Protein AF-A0A967H005-F1 (afdb_monomer)

Nearest PDB structures (foldseek):
  2hbp-assembly1_A  TM=8.453E-01  e=3.676E-03  Saccharomyces cerevisiae
  6ysy-assembly1_A  TM=6.931E-01  e=2.095E-01  Oryctolagus cuniculus
  8qyq-assembly2_B  TM=6.835E-01  e=2.220E-01  Bos taurus
  4db1-assembly3_B  TM=6.939E-01  e=2.963E-01  Homo sapiens
  8q6t-assembly1_H  TM=6.945E-01  e=4.983E-01  Mus musculus

Secondary structure (DSSP, 8-state):
-EEEEBTTSS-EEEEEEEEE-SSEEEEEETTS-EEEEEGGGB-HHHHHHHHHSS-GGGGSTT----SSEEETTEETT-BHHHHHHHHHH-SSEEESS-GGGHHHH-STTTEEESS-BTTBPEEEEEEE-TTSBEEEEEEEEPPPPGGG----

pLDDT: mean 79.83, std 14.02, range [42.88, 96.62]

Mean predicted aligned error: 12.3 Å

Solvent-accessible surface area (backbone atoms only — not comparable to full-atom values): 8932 Å² total; per-residue (Å²): 121,44,83,45,37,33,50,86,61,85,47,74,49,61,29,33,85,74,50,50,54,75,57,36,38,34,30,35,32,87,87,68,50,75,49,77,42,54,40,82,51,34,16,68,73,55,46,52,48,51,66,75,72,54,59,75,60,42,49,40,80,78,34,81,46,66,92,56,66,64,54,90,84,36,42,42,50,38,38,66,70,55,44,51,54,48,49,74,71,35,90,55,41,42,75,75,59,68,73,88,48,40,91,79,66,49,69,56,64,31,35,26,37,70,63,58,63,97,84,34,47,32,26,36,36,72,43,64,30,95,88,48,20,28,62,45,71,46,79,44,62,69,84,71,60,90,90,66,74,80,85,126

Sequence (152 aa):
MRSWRNAEGTRSFRAEFLASDGVRVTLKRGDGRIVTFAMAKLHESDRAWVRGNIDPKDLSADAPAPKGAAFDQLEFGDDRNTVEKKLKASKFVTAGLDETFLGRTGLNGIYKTRATIGGLHCYLFFDWNESGGLREVTLQTQPVGKGRYITS

Foldseek 3Di:
DDWWAFQVRPDIFDWDWDADLLQKTWTQHPVRDIDIDGLNGTHPVVSVVRVVVDDVLSNDLPNPFDPDALPDNHGWFDAQVRVVVVLVVDPFKDFPDDVVCCVPPPQFQGIWGPDDDVNFIWGWGFDAGPVRTTRHIDTHTDDDPPPPDDDD

Structure (mmCIF, N/CA/C/O backbone):
data_AF-A0A967H005-F1
#
_entry.id   AF-A0A967H005-F1
#
loop_
_atom_site.group_PDB
_atom_site.id
_atom_site.type_symbol
_atom_site.label_atom_id
_atom_site.label_alt_id
_atom_site.label_comp_id
_atom_site.label_asym_id
_atom_site.label_entity_id
_atom_site.label_seq_id
_atom_site.pdbx_PDB_ins_code
_atom_site.Cartn_x
_atom_site.Cartn_y
_atom_site.Cartn_z
_atom_site.occupancy
_atom_site.B_iso_or_equiv
_atom_site.auth_seq_id
_atom_site.auth_comp_id
_atom_site.auth_asym_id
_atom_site.auth_atom_id
_atom_site.pdbx_PDB_model_num
ATOM 1 N N . MET A 1 1 ? -4.526 -1.105 -22.529 1.00 83.38 1 MET A N 1
ATOM 2 C CA . MET A 1 1 ? -3.716 -2.166 -21.878 1.00 83.38 1 MET A CA 1
ATOM 3 C C . MET A 1 1 ? -2.363 -2.277 -22.581 1.00 83.38 1 MET A C 1
ATOM 5 O O . MET A 1 1 ? -2.340 -2.290 -23.805 1.00 83.38 1 MET A O 1
ATOM 9 N N . ARG A 1 2 ? -1.251 -2.308 -21.837 1.00 92.62 2 ARG A N 1
ATOM 10 C CA . ARG A 1 2 ? 0.137 -2.173 -22.335 1.00 92.62 2 ARG A CA 1
ATOM 11 C C . ARG A 1 2 ? 0.980 -3.399 -21.967 1.00 92.62 2 ARG A C 1
ATOM 13 O O . ARG A 1 2 ? 0.664 -4.085 -20.998 1.00 92.62 2 ARG A O 1
ATOM 20 N N . SER A 1 3 ? 2.029 -3.682 -22.745 1.00 95.19 3 SER A N 1
ATOM 21 C CA . SER A 1 3 ? 3.050 -4.676 -22.378 1.00 95.19 3 SER A CA 1
ATOM 22 C C . SER A 1 3 ? 4.081 -4.042 -21.443 1.00 95.19 3 SER A C 1
ATOM 24 O O . SER A 1 3 ? 4.621 -2.983 -21.761 1.00 95.19 3 SER A O 1
ATOM 26 N N . TRP A 1 4 ? 4.328 -4.679 -20.303 1.00 94.38 4 TRP A N 1
ATOM 27 C CA . TRP A 1 4 ? 5.277 -4.264 -19.270 1.00 94.38 4 TRP A CA 1
ATOM 28 C C . TRP A 1 4 ? 6.389 -5.290 -19.157 1.00 94.38 4 TRP A C 1
ATOM 30 O O . TRP A 1 4 ? 6.129 -6.489 -19.271 1.00 94.38 4 TRP A O 1
ATOM 40 N N . ARG A 1 5 ? 7.613 -4.830 -18.916 1.00 95.69 5 ARG A N 1
ATOM 41 C CA . ARG A 1 5 ? 8.824 -5.647 -18.882 1.00 95.69 5 ARG A CA 1
ATOM 42 C C . ARG A 1 5 ? 9.562 -5.512 -17.555 1.00 95.69 5 ARG A C 1
ATOM 44 O O . ARG A 1 5 ? 9.557 -4.450 -16.931 1.00 95.69 5 ARG A O 1
ATOM 51 N N . ASN A 1 6 ? 10.223 -6.591 -17.140 1.00 92.62 6 ASN A N 1
ATOM 52 C CA . ASN A 1 6 ? 11.176 -6.539 -16.029 1.00 92.62 6 ASN A CA 1
ATOM 53 C C . ASN A 1 6 ? 12.416 -5.708 -16.404 1.00 92.62 6 ASN A C 1
ATOM 55 O O . ASN A 1 6 ? 12.650 -5.434 -17.577 1.00 92.62 6 ASN A O 1
ATOM 59 N N . ALA A 1 7 ? 13.230 -5.347 -15.411 1.00 91.06 7 ALA A N 1
ATOM 60 C CA . ALA A 1 7 ? 14.428 -4.520 -15.588 1.00 91.06 7 ALA A CA 1
ATOM 61 C C . ALA A 1 7 ? 15.351 -4.990 -16.731 1.00 91.06 7 ALA A C 1
ATOM 63 O O . ALA A 1 7 ? 15.839 -4.165 -17.494 1.00 91.06 7 ALA A O 1
ATOM 64 N N . GLU A 1 8 ? 15.527 -6.304 -16.885 1.00 90.88 8 GLU A N 1
ATOM 65 C CA . GLU A 1 8 ? 16.376 -6.924 -17.915 1.00 90.88 8 GLU A CA 1
ATOM 66 C C . GLU A 1 8 ? 15.695 -7.065 -19.289 1.00 90.88 8 GLU A C 1
ATOM 68 O O . GLU A 1 8 ? 16.334 -7.452 -20.260 1.00 90.88 8 GLU A O 1
ATOM 73 N N . GLY A 1 9 ? 14.383 -6.834 -19.385 1.00 89.88 9 GLY A N 1
ATOM 74 C CA . GLY A 1 9 ? 13.607 -7.027 -20.613 1.00 89.88 9 GLY A CA 1
ATOM 75 C C . GLY A 1 9 ? 13.305 -8.488 -20.976 1.00 89.88 9 GLY A C 1
ATOM 76 O O . GLY A 1 9 ? 12.595 -8.732 -21.950 1.00 89.88 9 GLY A O 1
ATOM 77 N N . THR A 1 10 ? 13.790 -9.454 -20.193 1.00 90.56 10 THR A N 1
ATOM 78 C CA . THR A 1 10 ? 13.662 -10.903 -20.430 1.00 90.56 10 THR A CA 1
ATOM 79 C C . THR A 1 10 ? 12.261 -11.457 -20.169 1.00 90.56 10 THR A C 1
ATOM 81 O O . THR A 1 10 ? 11.903 -12.515 -20.684 1.00 90.56 10 THR A O 1
ATOM 84 N N . ARG A 1 11 ? 11.445 -10.765 -19.368 1.00 90.69 11 ARG A N 1
ATOM 85 C CA . ARG A 1 11 ? 10.076 -11.173 -19.018 1.00 90.69 11 ARG A CA 1
ATOM 86 C C . ARG A 1 11 ? 9.106 -10.042 -19.307 1.00 90.69 11 ARG A C 1
ATOM 88 O O . ARG A 1 11 ? 9.408 -8.884 -19.022 1.00 90.69 11 ARG A O 1
ATOM 95 N N . SER A 1 12 ? 7.918 -10.386 -19.803 1.00 93.19 12 SER A N 1
ATOM 96 C CA . SER A 1 12 ? 6.857 -9.411 -20.051 1.00 93.19 12 SER A CA 1
ATOM 97 C C . SER A 1 12 ? 5.474 -9.902 -19.636 1.00 93.19 12 SER A C 1
ATOM 99 O O . SER A 1 12 ? 5.222 -11.103 -19.545 1.00 93.19 12 SER A O 1
ATOM 101 N N . PHE A 1 13 ? 4.574 -8.961 -19.363 1.00 91.75 13 PHE A N 1
ATOM 102 C CA . PHE A 1 13 ? 3.162 -9.228 -19.109 1.00 91.75 13 PHE A CA 1
ATOM 103 C C . PHE A 1 13 ? 2.296 -8.052 -19.565 1.00 91.75 13 PHE A C 1
ATOM 105 O O . PHE A 1 13 ? 2.755 -6.913 -19.637 1.00 91.75 13 PHE A O 1
ATOM 112 N N . ARG A 1 14 ? 1.018 -8.312 -19.860 1.00 94.12 14 ARG A N 1
ATOM 113 C CA . ARG A 1 14 ? 0.054 -7.252 -20.182 1.00 94.12 14 ARG A CA 1
ATOM 114 C C . ARG A 1 14 ? -0.652 -6.752 -18.929 1.00 94.12 14 ARG A C 1
ATOM 116 O O . ARG A 1 14 ? -1.174 -7.551 -18.150 1.00 94.12 14 ARG A O 1
ATOM 123 N N . ALA A 1 15 ? -0.713 -5.433 -18.780 1.00 93.06 15 ALA A N 1
ATOM 124 C CA . ALA A 1 15 ? -1.468 -4.772 -17.724 1.00 93.06 15 ALA A CA 1
ATOM 125 C C . ALA A 1 15 ? -1.880 -3.346 -18.117 1.00 93.06 15 ALA A C 1
ATOM 127 O O . ALA A 1 15 ? -1.295 -2.709 -18.998 1.00 93.06 15 ALA A O 1
ATOM 128 N N . GLU A 1 16 ? -2.921 -2.853 -17.470 1.00 92.75 16 GLU A N 1
ATOM 129 C CA . GLU A 1 16 ? -3.349 -1.462 -17.476 1.00 92.75 16 GLU A CA 1
ATOM 130 C C . GLU A 1 16 ? -2.616 -0.688 -16.373 1.00 92.75 16 GLU A C 1
ATOM 132 O O . GLU A 1 16 ? -2.395 -1.217 -15.285 1.00 92.75 16 GLU A O 1
ATOM 137 N N . PHE A 1 17 ? -2.203 0.542 -16.675 1.00 91.62 17 PHE A N 1
ATOM 138 C CA . PHE A 1 17 ? -1.639 1.450 -15.681 1.00 91.62 17 PHE A CA 1
ATOM 139 C C . PHE A 1 17 ? -2.764 2.001 -14.810 1.00 91.62 17 PHE A C 1
ATOM 141 O O . PHE A 1 17 ? -3.755 2.475 -15.358 1.00 91.62 17 PHE A O 1
ATOM 148 N N . LEU A 1 18 ? -2.607 1.953 -13.487 1.00 85.50 18 LEU A N 1
ATOM 149 C CA . LEU A 1 18 ? -3.555 2.579 -12.566 1.00 85.50 18 LEU A CA 1
ATOM 150 C C . LEU A 1 18 ? -2.975 3.837 -11.921 1.00 85.50 18 LEU A C 1
ATOM 152 O O . LEU A 1 18 ? -3.621 4.876 -11.938 1.00 85.50 18 LEU A O 1
ATOM 156 N N . ALA A 1 19 ? -1.781 3.734 -11.334 1.00 82.81 19 ALA A N 1
ATOM 157 C CA . ALA A 1 19 ? -1.166 4.828 -10.589 1.00 82.81 19 ALA A CA 1
ATOM 158 C C . ALA A 1 19 ? 0.347 4.631 -10.439 1.00 82.81 19 ALA A C 1
ATOM 160 O O . ALA A 1 19 ? 0.867 3.517 -10.576 1.00 82.81 19 ALA A O 1
ATOM 161 N N . SER A 1 20 ? 1.053 5.707 -10.105 1.00 84.69 20 SER A N 1
ATOM 162 C CA . SER A 1 20 ? 2.444 5.670 -9.662 1.00 84.69 20 SER A CA 1
ATOM 163 C C . SER A 1 20 ? 2.734 6.856 -8.751 1.00 84.69 20 SER A C 1
ATOM 165 O O . SER A 1 20 ? 2.236 7.942 -9.009 1.00 84.69 20 SER A O 1
ATOM 167 N N . ASP A 1 21 ? 3.571 6.634 -7.739 1.00 76.62 21 ASP A N 1
ATOM 168 C CA . ASP A 1 21 ? 4.116 7.662 -6.839 1.00 76.62 21 ASP A CA 1
ATOM 169 C C . ASP A 1 21 ? 5.568 8.052 -7.211 1.00 76.62 21 ASP A C 1
ATOM 171 O O . ASP A 1 21 ? 6.314 8.606 -6.406 1.00 76.62 21 ASP A O 1
ATOM 175 N N . GLY A 1 22 ? 6.026 7.658 -8.407 1.00 78.44 22 GLY A N 1
ATOM 176 C CA . GLY A 1 22 ? 7.406 7.827 -8.877 1.00 78.44 22 GLY A CA 1
ATOM 177 C C . GLY A 1 22 ? 8.402 6.771 -8.388 1.00 78.44 22 GLY A C 1
ATOM 178 O O . GLY A 1 22 ? 9.392 6.499 -9.077 1.00 78.44 22 GLY A O 1
ATOM 179 N N . VAL A 1 23 ? 8.132 6.113 -7.261 1.00 81.69 23 VAL A N 1
ATOM 180 C CA . VAL A 1 23 ? 8.974 5.054 -6.673 1.00 81.69 23 VAL A CA 1
ATOM 181 C C . VAL A 1 23 ? 8.406 3.668 -6.969 1.00 81.69 23 VAL A C 1
ATOM 183 O O . VAL A 1 23 ? 9.150 2.700 -7.160 1.00 81.69 23 VAL A O 1
ATOM 186 N N . ARG A 1 24 ? 7.086 3.567 -7.048 1.00 83.69 24 ARG A N 1
ATOM 187 C CA . ARG A 1 24 ? 6.278 2.383 -7.292 1.00 83.69 24 ARG A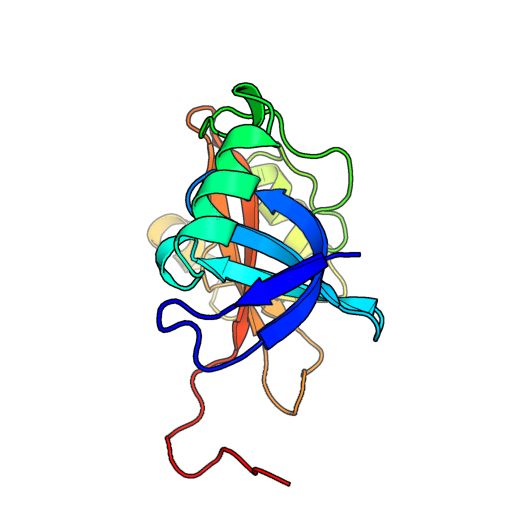 CA 1
ATOM 188 C C . ARG A 1 24 ? 5.275 2.651 -8.403 1.00 83.69 24 ARG A C 1
ATOM 190 O O . ARG A 1 24 ? 4.932 3.786 -8.725 1.00 83.69 24 ARG A O 1
ATOM 197 N N . VAL A 1 25 ? 4.806 1.572 -9.005 1.00 86.75 25 VAL A N 1
ATOM 198 C CA . VAL A 1 25 ? 3.808 1.577 -10.070 1.00 86.75 25 VAL A CA 1
ATOM 199 C C . VAL A 1 25 ? 2.781 0.493 -9.800 1.00 86.75 25 VAL A C 1
ATOM 201 O O . VAL A 1 25 ? 3.138 -0.661 -9.555 1.00 86.75 25 VAL A O 1
ATOM 204 N N . THR A 1 26 ? 1.512 0.871 -9.854 1.00 87.06 26 THR A N 1
ATOM 205 C CA . THR A 1 26 ? 0.367 -0.006 -9.628 1.00 87.06 26 THR A CA 1
ATOM 206 C C . THR A 1 26 ? -0.303 -0.301 -10.960 1.00 87.06 26 THR A C 1
ATOM 208 O O . THR A 1 26 ? -0.678 0.605 -11.709 1.00 87.06 26 THR A O 1
ATOM 211 N N . LEU A 1 27 ? -0.433 -1.589 -11.263 1.00 88.25 27 LEU A N 1
ATOM 212 C CA . LEU A 1 27 ? -0.887 -2.105 -12.547 1.00 88.25 27 LEU A CA 1
ATOM 213 C C . LEU A 1 27 ? -2.033 -3.098 -12.351 1.00 88.25 27 LEU A C 1
ATOM 215 O O . LEU A 1 27 ? -1.979 -3.945 -11.460 1.00 88.25 27 LEU A O 1
ATOM 219 N N . LYS A 1 28 ? -3.036 -3.052 -13.228 1.00 87.75 28 LYS A N 1
ATOM 220 C CA . LYS A 1 28 ? -4.132 -4.028 -13.280 1.00 87.75 28 LYS A CA 1
ATOM 221 C C . LYS A 1 28 ? -3.901 -5.025 -14.407 1.00 87.75 28 LYS A C 1
ATOM 223 O O . LYS A 1 28 ? -3.879 -4.668 -15.584 1.00 87.75 28 LYS A O 1
ATOM 228 N N . ARG A 1 29 ? -3.704 -6.291 -14.060 1.00 87.94 29 ARG A N 1
ATOM 229 C CA . ARG A 1 29 ? -3.535 -7.388 -15.019 1.00 87.94 29 ARG A CA 1
ATOM 230 C C . ARG A 1 29 ? -4.878 -7.772 -15.649 1.00 87.94 29 ARG A C 1
ATOM 232 O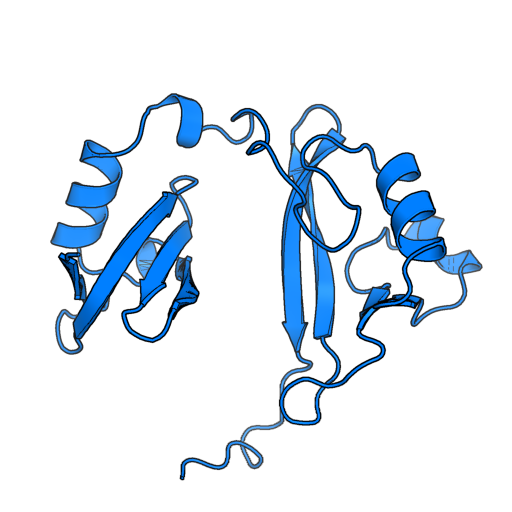 O . ARG A 1 29 ? -5.942 -7.421 -15.149 1.00 87.94 29 ARG A O 1
ATOM 239 N N . GLY A 1 30 ? -4.824 -8.509 -16.760 1.00 79.25 30 GLY A N 1
ATOM 240 C CA . GLY A 1 30 ? -6.025 -8.924 -17.505 1.00 79.25 30 GLY A CA 1
ATOM 241 C C . GLY A 1 30 ? -6.954 -9.860 -16.732 1.00 79.25 30 GLY A C 1
ATOM 242 O O . GLY A 1 30 ? -8.142 -9.896 -17.014 1.00 79.25 30 GLY A O 1
ATOM 243 N N . ASP A 1 31 ? -6.425 -10.558 -15.725 1.00 82.19 31 ASP A N 1
ATOM 244 C CA . ASP A 1 31 ? -7.187 -11.377 -14.775 1.00 82.19 31 ASP A CA 1
ATOM 245 C C . ASP A 1 31 ? -7.854 -10.540 -13.663 1.00 82.19 31 ASP A C 1
ATOM 247 O O . ASP A 1 31 ? -8.390 -11.090 -12.706 1.00 82.19 31 ASP A O 1
ATOM 251 N N . GLY A 1 32 ? -7.792 -9.208 -13.752 1.00 76.75 32 GLY A N 1
ATOM 252 C CA . GLY A 1 32 ? -8.335 -8.283 -12.762 1.00 76.75 32 GLY A CA 1
ATOM 253 C C . GLY A 1 32 ? -7.444 -8.076 -11.537 1.00 76.75 32 GLY A C 1
ATOM 254 O O . GLY A 1 32 ? -7.741 -7.190 -10.735 1.00 76.75 32 GLY A O 1
ATOM 255 N N . ARG A 1 33 ? -6.338 -8.822 -11.387 1.00 75.38 33 ARG A N 1
ATOM 256 C CA . ARG A 1 33 ? -5.427 -8.652 -10.248 1.00 75.38 33 ARG A CA 1
ATOM 257 C C . ARG A 1 33 ? -4.693 -7.319 -10.326 1.00 75.38 33 ARG A C 1
ATOM 259 O O . ARG A 1 33 ? -4.112 -6.979 -11.357 1.00 75.38 33 ARG A O 1
ATOM 266 N N . ILE A 1 34 ? -4.656 -6.614 -9.201 1.00 79.94 34 ILE A N 1
ATOM 267 C CA . ILE A 1 34 ? -3.858 -5.401 -9.027 1.00 79.94 34 ILE A CA 1
ATOM 268 C C . ILE A 1 34 ? -2.515 -5.791 -8.414 1.00 79.94 34 ILE A C 1
ATOM 270 O O . ILE A 1 34 ? -2.457 -6.545 -7.444 1.00 79.94 34 ILE A O 1
ATOM 274 N N . VAL A 1 35 ? -1.433 -5.311 -9.014 1.00 76.94 35 VAL A N 1
ATOM 275 C CA . VAL A 1 35 ? -0.058 -5.588 -8.597 1.00 76.94 35 VAL A CA 1
ATOM 276 C C . VAL A 1 35 ? 0.737 -4.292 -8.551 1.00 76.94 35 VAL A C 1
ATOM 278 O O . VAL A 1 35 ? 0.649 -3.475 -9.467 1.00 76.94 35 VAL A O 1
ATOM 281 N N . THR A 1 36 ? 1.540 -4.125 -7.504 1.00 83.00 36 THR A N 1
ATOM 282 C CA . THR A 1 36 ? 2.407 -2.957 -7.326 1.00 83.00 36 THR A CA 1
ATOM 283 C C . THR A 1 36 ? 3.867 -3.385 -7.377 1.00 83.00 36 THR A C 1
ATOM 285 O O . THR A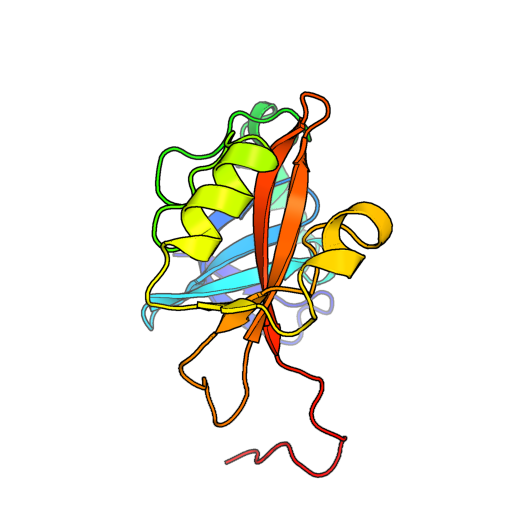 1 36 ? 4.277 -4.334 -6.707 1.00 83.00 36 THR A O 1
ATOM 288 N N . PHE A 1 37 ? 4.665 -2.691 -8.184 1.00 81.06 37 PHE A N 1
ATOM 289 C CA . PHE A 1 37 ? 6.093 -2.954 -8.349 1.00 81.06 37 PHE A CA 1
ATOM 290 C C . PHE A 1 37 ? 6.910 -1.717 -8.014 1.00 81.06 37 PHE A C 1
ATOM 292 O O . PHE A 1 37 ? 6.471 -0.600 -8.253 1.00 81.06 37 PHE A O 1
ATOM 299 N N . ALA A 1 38 ? 8.139 -1.912 -7.535 1.00 82.38 38 ALA A N 1
ATOM 300 C CA . ALA A 1 38 ? 9.116 -0.832 -7.513 1.00 82.38 38 ALA A CA 1
ATOM 301 C C . ALA A 1 38 ? 9.461 -0.419 -8.953 1.00 82.38 38 ALA A C 1
ATOM 303 O O . ALA A 1 38 ? 9.722 -1.280 -9.797 1.00 82.38 38 ALA A O 1
ATOM 304 N N . MET A 1 39 ? 9.543 0.885 -9.212 1.00 86.94 39 MET A N 1
ATOM 305 C CA . MET A 1 39 ? 9.894 1.464 -10.511 1.00 86.94 39 MET A CA 1
ATOM 306 C C . MET A 1 39 ? 11.235 0.929 -11.024 1.00 86.94 39 MET A C 1
ATOM 308 O O . MET A 1 39 ? 11.398 0.663 -12.210 1.00 86.94 39 MET A O 1
ATOM 312 N N . ALA A 1 40 ? 12.183 0.685 -10.115 1.00 86.50 40 ALA A N 1
ATOM 313 C CA . ALA A 1 40 ? 13.490 0.108 -10.422 1.00 86.50 40 ALA A CA 1
ATOM 314 C C . ALA A 1 40 ? 13.424 -1.314 -11.012 1.00 86.50 40 ALA A C 1
ATOM 316 O O . ALA A 1 40 ? 14.365 -1.734 -11.680 1.00 86.50 40 ALA A O 1
ATOM 317 N N . LYS A 1 41 ? 12.327 -2.053 -10.788 1.00 90.06 41 LYS A N 1
ATOM 318 C CA . LYS A 1 41 ? 12.125 -3.408 -11.327 1.00 90.06 41 LYS A CA 1
ATOM 319 C C . LYS A 1 41 ? 11.526 -3.418 -12.734 1.00 90.06 41 LYS A C 1
ATOM 321 O O . LYS A 1 41 ? 11.436 -4.495 -13.323 1.00 90.06 41 LYS A O 1
ATOM 326 N N . LEU A 1 42 ? 11.121 -2.263 -13.261 1.00 92.25 42 LEU A N 1
ATOM 327 C CA . LEU A 1 42 ? 10.643 -2.125 -14.632 1.00 92.25 42 LEU A CA 1
ATOM 328 C C . LEU A 1 42 ? 11.785 -1.826 -15.605 1.00 92.25 42 LEU A C 1
ATOM 330 O O . LEU A 1 42 ? 12.776 -1.182 -15.252 1.00 92.25 42 LEU A O 1
ATOM 334 N N . HIS A 1 43 ? 11.603 -2.254 -16.853 1.00 96.62 43 HIS A N 1
ATOM 335 C CA . HIS A 1 43 ? 12.491 -1.908 -17.960 1.00 96.62 43 HIS A CA 1
ATOM 336 C C . HIS A 1 43 ? 12.553 -0.392 -18.189 1.00 96.62 43 HIS A C 1
ATOM 338 O O . HIS A 1 43 ? 11.581 0.330 -17.952 1.00 96.62 43 HIS A O 1
ATOM 344 N N . GLU A 1 44 ? 13.668 0.104 -18.725 1.00 94.69 44 GLU A N 1
ATOM 345 C CA . GLU A 1 44 ? 13.899 1.538 -18.922 1.00 94.69 44 GLU A CA 1
ATOM 346 C C . GLU A 1 44 ? 12.802 2.244 -19.721 1.00 94.69 44 GLU A C 1
ATOM 348 O O . GLU A 1 44 ? 12.289 3.269 -19.278 1.00 94.69 44 GLU A O 1
ATOM 353 N N . SER A 1 45 ? 12.370 1.645 -20.831 1.00 93.94 45 SER A N 1
ATOM 354 C CA . SER A 1 45 ? 11.258 2.152 -21.648 1.00 93.94 45 SER A CA 1
ATOM 355 C C . SER A 1 45 ? 9.955 2.326 -20.870 1.00 93.94 45 SER A C 1
ATOM 357 O O . SER A 1 45 ? 9.132 3.174 -21.200 1.00 93.94 45 SER A O 1
ATOM 359 N N . ASP A 1 46 ? 9.726 1.473 -19.874 1.00 93.62 46 ASP A N 1
ATOM 360 C CA . ASP A 1 46 ? 8.484 1.454 -19.112 1.00 93.62 46 ASP A CA 1
ATOM 361 C C . ASP A 1 46 ? 8.552 2.492 -18.001 1.00 93.62 46 ASP A C 1
ATOM 363 O O . ASP A 1 46 ? 7.589 3.222 -17.796 1.00 93.62 46 ASP A O 1
ATOM 367 N N . ARG A 1 47 ? 9.727 2.648 -17.378 1.00 93.31 47 ARG A N 1
ATOM 368 C CA . ARG A 1 47 ? 10.010 3.761 -16.461 1.00 93.31 47 ARG A CA 1
ATOM 369 C C . ARG A 1 47 ? 9.854 5.112 -17.160 1.00 93.31 47 ARG A C 1
ATOM 371 O O . ARG A 1 47 ? 9.242 6.016 -16.601 1.00 93.31 47 ARG A O 1
ATOM 378 N N . ALA A 1 48 ? 10.389 5.247 -18.375 1.00 92.25 48 ALA A N 1
ATOM 379 C CA . ALA A 1 48 ? 10.274 6.468 -19.170 1.00 92.25 48 ALA A CA 1
ATOM 380 C C . ALA A 1 48 ? 8.814 6.769 -19.528 1.00 92.25 48 ALA A C 1
ATOM 382 O O . ALA A 1 48 ? 8.364 7.900 -19.364 1.00 92.25 48 ALA A O 1
ATOM 383 N N . TRP A 1 49 ? 8.058 5.746 -19.940 1.00 93.94 49 TRP A N 1
ATOM 384 C CA . TRP A 1 49 ? 6.636 5.901 -20.229 1.00 93.94 49 TRP A CA 1
ATOM 385 C C . TRP A 1 49 ? 5.846 6.342 -18.996 1.00 93.94 49 TRP A C 1
ATOM 387 O O . TRP A 1 49 ? 5.084 7.294 -19.095 1.00 93.94 49 TRP A O 1
ATOM 397 N N . VAL A 1 50 ? 6.059 5.713 -17.831 1.00 90.69 50 VAL A N 1
ATOM 398 C CA . VAL A 1 50 ? 5.362 6.110 -16.596 1.00 90.69 50 VAL A CA 1
ATOM 399 C C . VAL A 1 50 ? 5.659 7.568 -16.261 1.00 90.69 50 VAL A C 1
ATOM 401 O O . VAL A 1 50 ? 4.729 8.331 -16.051 1.00 90.69 50 VAL A O 1
ATOM 404 N N . ARG A 1 51 ? 6.927 7.991 -16.305 1.00 87.31 51 ARG A N 1
ATOM 405 C CA . ARG A 1 51 ? 7.310 9.388 -16.034 1.00 87.31 51 ARG A CA 1
ATOM 406 C C . ARG A 1 51 ? 6.690 10.397 -17.000 1.00 87.31 51 ARG A C 1
ATOM 408 O O . ARG A 1 51 ? 6.416 11.514 -16.589 1.00 87.31 51 ARG A O 1
ATOM 415 N N . GLY A 1 52 ? 6.483 10.020 -18.260 1.00 88.38 52 GLY A N 1
ATOM 416 C CA . GLY A 1 52 ? 5.833 10.875 -19.257 1.00 88.38 52 GLY A CA 1
ATOM 417 C C . GLY A 1 52 ? 4.303 10.863 -19.200 1.00 88.38 52 GLY A C 1
ATOM 418 O O . GLY A 1 52 ? 3.675 11.620 -19.932 1.00 88.38 52 GLY A O 1
ATOM 419 N N . ASN A 1 53 ? 3.703 9.996 -18.380 1.00 86.94 53 ASN A N 1
ATOM 420 C CA . ASN A 1 53 ? 2.265 9.725 -18.387 1.00 86.94 53 ASN A CA 1
ATOM 421 C C . ASN A 1 53 ? 1.622 9.842 -16.992 1.00 86.94 53 ASN A C 1
ATOM 423 O O . ASN A 1 53 ? 0.518 9.340 -16.780 1.00 86.94 53 ASN A O 1
ATOM 427 N N . ILE A 1 54 ? 2.323 10.484 -16.057 1.00 81.75 54 ILE A N 1
ATOM 428 C CA . ILE A 1 54 ? 1.848 10.841 -14.718 1.00 81.75 54 ILE A CA 1
ATOM 429 C C . ILE A 1 54 ? 1.857 12.354 -14.566 1.00 81.75 54 ILE A C 1
ATOM 431 O O . ILE A 1 54 ? 2.759 13.023 -15.078 1.00 81.75 54 ILE A O 1
ATOM 435 N N . ASP A 1 55 ? 0.871 12.890 -13.851 1.00 75.62 55 ASP A N 1
ATOM 436 C CA . ASP A 1 55 ? 0.905 14.300 -13.492 1.00 75.62 55 ASP A CA 1
ATOM 437 C C . ASP A 1 55 ? 2.003 14.524 -12.436 1.00 75.62 55 ASP A C 1
ATOM 439 O O . ASP A 1 55 ? 2.163 13.706 -11.526 1.00 75.62 55 ASP A O 1
ATOM 443 N N . PRO A 1 56 ? 2.725 15.658 -12.466 1.00 69.19 56 PRO A N 1
ATOM 444 C CA . PRO A 1 56 ? 3.721 15.993 -11.444 1.00 69.19 56 PRO A CA 1
ATOM 445 C C . PRO A 1 56 ? 3.167 15.975 -10.014 1.00 69.19 56 PRO A C 1
ATOM 447 O O . PRO A 1 56 ? 3.900 15.703 -9.070 1.00 69.19 56 PRO A O 1
ATOM 450 N N . LYS A 1 57 ? 1.863 16.227 -9.851 1.00 65.44 57 LYS A N 1
ATOM 451 C CA . LYS A 1 57 ? 1.178 16.150 -8.554 1.00 65.44 57 LYS A CA 1
ATOM 452 C C . LYS A 1 57 ? 1.162 14.731 -7.976 1.00 65.44 57 LYS A C 1
ATOM 454 O O . LYS A 1 57 ? 1.142 14.603 -6.763 1.00 65.44 57 LYS A O 1
ATOM 459 N N . ASP A 1 58 ? 1.200 13.699 -8.822 1.00 64.56 58 ASP A N 1
ATOM 460 C CA . ASP A 1 58 ? 1.162 12.288 -8.421 1.00 64.56 58 ASP A CA 1
ATOM 461 C C . ASP A 1 58 ? 2.560 11.774 -8.026 1.00 64.56 58 ASP A C 1
ATOM 463 O O . ASP A 1 58 ? 2.692 10.725 -7.405 1.00 64.56 58 ASP A O 1
ATOM 467 N N . LEU A 1 59 ? 3.614 12.531 -8.356 1.00 61.94 59 LEU A N 1
ATOM 468 C CA . LEU A 1 59 ? 5.007 12.262 -7.980 1.00 61.94 59 LEU A CA 1
ATOM 469 C C . LEU A 1 59 ? 5.381 12.789 -6.589 1.00 61.94 59 LEU A C 1
ATOM 471 O O . LEU A 1 59 ? 6.451 12.459 -6.077 1.00 61.94 59 LEU A O 1
ATOM 475 N N . SER A 1 60 ? 4.537 13.627 -5.988 1.00 56.81 60 SER A N 1
ATOM 476 C CA . SER A 1 60 ? 4.824 14.229 -4.689 1.00 56.81 60 SER A CA 1
ATOM 477 C C . SER A 1 60 ? 4.490 13.273 -3.545 1.00 56.81 60 SER A C 1
ATOM 479 O O . SER A 1 60 ? 3.450 12.617 -3.536 1.00 56.81 60 SER A O 1
ATOM 481 N N . ALA A 1 61 ? 5.338 13.249 -2.513 1.00 50.28 61 ALA A N 1
ATOM 482 C CA . ALA A 1 61 ? 4.976 12.661 -1.220 1.00 50.28 61 ALA A CA 1
ATOM 483 C C . ALA A 1 61 ? 3.737 13.348 -0.596 1.00 50.28 61 ALA A C 1
ATOM 485 O O . ALA A 1 61 ? 3.010 12.722 0.171 1.00 50.28 61 ALA A O 1
ATOM 486 N N . ASP A 1 62 ? 3.462 14.585 -1.024 1.00 46.44 62 ASP A N 1
ATOM 487 C CA . ASP A 1 62 ? 2.275 15.395 -0.725 1.00 46.44 62 ASP A CA 1
ATOM 488 C C . ASP A 1 62 ? 1.179 15.344 -1.803 1.00 46.44 62 ASP A C 1
ATOM 490 O O . ASP A 1 62 ? 0.294 16.202 -1.844 1.00 46.44 62 ASP A O 1
ATOM 494 N N . ALA A 1 63 ? 1.208 14.353 -2.702 1.00 50.28 63 ALA A N 1
ATOM 495 C CA . ALA A 1 63 ? 0.084 14.111 -3.599 1.00 50.28 63 ALA A CA 1
ATOM 496 C C . ALA A 1 63 ? -1.202 13.938 -2.768 1.00 50.28 63 ALA A C 1
ATOM 498 O O . ALA A 1 63 ? -1.184 13.206 -1.769 1.00 50.28 63 ALA A O 1
ATOM 499 N N . PRO A 1 64 ? -2.328 14.570 -3.153 1.00 46.91 64 PRO A N 1
ATOM 500 C CA . PRO A 1 64 ? -3.581 14.324 -2.475 1.00 46.91 64 PRO A CA 1
ATOM 501 C C . PRO A 1 64 ? -3.908 12.835 -2.565 1.00 46.91 64 PRO A C 1
ATOM 503 O O . PRO A 1 64 ? -4.025 12.271 -3.652 1.00 46.91 64 PRO A O 1
ATOM 506 N N . ALA A 1 65 ? -4.041 12.232 -1.388 1.00 49.38 65 ALA A N 1
ATOM 507 C CA . ALA A 1 65 ? -4.769 11.009 -1.110 1.00 49.38 65 ALA A CA 1
ATOM 508 C C . ALA A 1 65 ? -5.762 10.628 -2.237 1.00 49.38 65 ALA A C 1
ATOM 510 O O . ALA A 1 65 ? -6.705 11.391 -2.487 1.00 49.38 65 ALA A O 1
ATOM 511 N N . PRO A 1 66 ? -5.587 9.479 -2.926 1.00 50.50 66 PRO A N 1
ATOM 512 C CA . PRO A 1 66 ? -6.570 8.999 -3.891 1.00 50.50 66 PRO A CA 1
ATOM 513 C C . PRO A 1 66 ? -7.967 8.977 -3.259 1.00 50.50 66 PRO A C 1
ATOM 515 O O . PRO A 1 66 ? -8.126 8.587 -2.106 1.00 50.50 66 PRO A O 1
ATOM 518 N N . LYS A 1 67 ? -9.009 9.386 -3.990 1.00 47.59 67 LYS A N 1
ATOM 519 C CA . LYS A 1 67 ? -10.378 9.320 -3.457 1.00 47.59 67 LYS A CA 1
ATOM 520 C C . LYS A 1 67 ? -10.838 7.861 -3.372 1.00 47.59 67 LYS A C 1
ATOM 522 O O . LYS A 1 67 ? -10.923 7.193 -4.401 1.00 47.59 67 LYS A O 1
ATOM 527 N N . GLY A 1 68 ? -11.179 7.397 -2.171 1.00 58.34 68 GLY A N 1
ATOM 528 C CA . GLY A 1 68 ? -11.752 6.071 -1.922 1.00 58.34 68 GLY A CA 1
ATOM 529 C C . GLY A 1 68 ? -11.136 5.353 -0.719 1.00 58.34 68 GLY A C 1
ATOM 530 O O . GLY A 1 68 ? -10.185 5.836 -0.106 1.00 58.34 68 GLY A O 1
ATOM 531 N N . ALA A 1 69 ? -11.688 4.181 -0.390 1.00 61.34 69 ALA A N 1
ATOM 532 C CA . ALA A 1 69 ? -11.192 3.364 0.709 1.00 61.34 69 ALA A CA 1
ATOM 533 C C . ALA A 1 69 ? -9.812 2.769 0.375 1.00 61.34 69 ALA A C 1
ATOM 535 O O . ALA A 1 69 ? -9.665 2.025 -0.597 1.00 61.34 69 ALA A O 1
ATOM 536 N N . ALA A 1 70 ? -8.810 3.069 1.200 1.00 70.31 70 ALA A N 1
ATOM 537 C CA . ALA A 1 70 ? -7.477 2.479 1.140 1.00 70.31 70 ALA A CA 1
ATOM 538 C C . ALA A 1 70 ? -7.495 1.005 1.588 1.00 70.31 70 ALA A C 1
ATOM 540 O O . ALA A 1 70 ? -6.795 0.170 1.017 1.00 70.31 70 ALA A O 1
ATOM 541 N N . PHE A 1 71 ? -8.311 0.677 2.597 1.00 81.38 71 PHE A N 1
ATOM 542 C CA . PHE A 1 71 ? -8.561 -0.687 3.074 1.00 81.38 71 PHE A CA 1
ATOM 543 C C . PHE A 1 71 ? -9.764 -0.707 4.029 1.00 81.38 71 PHE A C 1
ATOM 545 O O . PHE A 1 71 ? -9.758 0.010 5.025 1.00 81.38 71 PHE A O 1
ATOM 552 N N . ASP A 1 72 ? -10.764 -1.559 3.783 1.00 84.06 72 ASP A N 1
ATOM 553 C CA . ASP A 1 72 ? -12.018 -1.590 4.559 1.00 84.06 72 ASP A CA 1
ATOM 554 C C . ASP A 1 72 ? -12.679 -0.199 4.666 1.00 84.06 72 ASP A C 1
ATOM 556 O O . ASP A 1 72 ? -13.208 0.288 3.671 1.00 84.06 72 ASP A O 1
ATOM 560 N N . GLN A 1 73 ? -12.630 0.438 5.843 1.00 85.44 73 GLN A N 1
ATOM 561 C CA . GLN A 1 73 ? -13.151 1.787 6.100 1.00 85.44 73 GLN A CA 1
ATOM 562 C C . GLN A 1 73 ? -12.050 2.859 6.135 1.00 85.44 73 GLN A C 1
ATOM 564 O O . GLN A 1 73 ? -12.344 4.035 6.349 1.00 85.44 73 GLN A O 1
ATOM 569 N N . LEU A 1 74 ? -10.780 2.465 6.003 1.00 89.38 74 LEU A N 1
ATOM 570 C CA . LEU A 1 74 ? -9.660 3.400 5.970 1.00 89.38 74 LEU A CA 1
ATOM 571 C C . LEU A 1 74 ? -9.720 4.229 4.706 1.00 89.38 74 LEU A C 1
ATOM 573 O O . LEU A 1 74 ? -9.902 3.683 3.620 1.00 89.38 74 LEU A O 1
ATOM 577 N N . GLU A 1 75 ? -9.495 5.522 4.847 1.00 86.69 75 GLU A N 1
ATOM 578 C CA . GLU A 1 75 ? -9.465 6.473 3.750 1.00 86.69 75 GLU A CA 1
ATOM 579 C C . GLU A 1 75 ? -8.106 7.154 3.720 1.00 86.69 75 GLU A C 1
ATOM 581 O O . GLU A 1 75 ? -7.481 7.415 4.751 1.00 86.69 75 GLU A O 1
ATOM 586 N N . PHE A 1 76 ? -7.625 7.440 2.517 1.00 84.06 76 PHE A N 1
ATOM 587 C CA . PHE A 1 76 ? -6.415 8.227 2.379 1.00 84.06 76 PHE A CA 1
ATOM 588 C C . PHE A 1 76 ? -6.633 9.625 2.988 1.00 84.06 76 PHE A C 1
ATOM 590 O O . PHE A 1 76 ? -7.681 10.241 2.800 1.00 84.06 76 PHE A O 1
ATOM 597 N N . GLY A 1 77 ? -5.643 10.119 3.728 1.00 84.38 77 GLY A N 1
ATOM 598 C CA . GLY A 1 77 ? -5.723 11.354 4.506 1.00 84.38 77 GLY A CA 1
ATOM 599 C C . GLY A 1 77 ? -6.177 11.172 5.958 1.00 84.38 77 GLY A C 1
ATOM 600 O O . GLY A 1 77 ? -5.989 12.104 6.736 1.00 84.38 77 GLY A O 1
ATOM 601 N N . ASP A 1 78 ? -6.693 10.000 6.357 1.00 89.69 78 ASP A N 1
ATOM 602 C CA . ASP A 1 78 ? -7.011 9.720 7.765 1.00 89.69 78 ASP A CA 1
ATOM 603 C C . ASP A 1 78 ? -5.771 9.935 8.651 1.00 89.69 78 ASP A C 1
ATOM 605 O O . ASP A 1 78 ? -4.690 9.419 8.360 1.00 89.69 78 ASP A O 1
ATOM 609 N N . ASP A 1 79 ? -5.917 10.653 9.764 1.00 91.88 79 ASP A N 1
ATOM 610 C CA . ASP A 1 79 ? -4.855 10.751 10.765 1.00 91.88 79 ASP A CA 1
ATOM 611 C C . ASP A 1 79 ? -4.701 9.435 11.553 1.00 91.88 79 ASP A C 1
ATOM 613 O O . ASP A 1 79 ? -5.577 8.565 11.555 1.00 91.88 79 ASP A O 1
ATOM 617 N N . ARG A 1 80 ? -3.590 9.290 12.285 1.00 90.19 80 ARG A N 1
ATOM 618 C CA . ARG A 1 80 ? -3.265 8.060 13.034 1.00 90.19 80 ARG A CA 1
ATOM 619 C C . ARG A 1 80 ? -4.353 7.622 14.017 1.00 90.19 80 ARG A C 1
ATOM 621 O O . ARG A 1 80 ? -4.628 6.425 14.104 1.00 90.19 80 ARG A O 1
ATOM 628 N N . ASN A 1 81 ? -4.979 8.555 14.735 1.00 90.38 81 ASN A N 1
ATOM 629 C CA . ASN A 1 81 ? -6.027 8.222 15.703 1.00 90.38 81 ASN A CA 1
ATOM 630 C C . ASN A 1 81 ? -7.294 7.752 14.985 1.00 90.38 81 ASN A C 1
ATOM 632 O O . ASN A 1 81 ? -7.971 6.831 15.448 1.00 90.38 81 ASN A O 1
ATOM 636 N N . THR A 1 82 ? -7.618 8.378 13.855 1.00 92.19 82 THR A N 1
ATOM 637 C CA . THR A 1 82 ? -8.746 7.981 13.010 1.00 92.19 82 THR A CA 1
ATOM 638 C C . THR A 1 82 ? -8.527 6.589 12.416 1.00 92.19 82 THR A C 1
ATOM 640 O O . THR A 1 82 ? -9.409 5.734 12.537 1.00 92.19 82 THR A O 1
ATOM 643 N N . VAL A 1 83 ? -7.332 6.310 11.882 1.00 92.31 83 VAL A N 1
ATOM 644 C CA . VAL A 1 83 ? -6.949 4.975 11.392 1.00 92.31 83 VAL A CA 1
ATOM 645 C C . VAL A 1 83 ? -7.070 3.928 12.498 1.00 92.31 83 VAL A C 1
ATOM 647 O O . VAL A 1 83 ? -7.694 2.888 12.290 1.00 92.31 83 VAL A O 1
ATOM 650 N N . GLU A 1 84 ? -6.532 4.194 13.689 1.00 91.06 84 GLU A N 1
ATOM 651 C CA . GLU A 1 84 ? -6.603 3.258 14.814 1.00 91.06 84 GLU A CA 1
ATOM 652 C C . GLU A 1 84 ? -8.055 2.932 15.200 1.00 91.06 84 GLU A C 1
ATOM 654 O O . GLU A 1 84 ? -8.414 1.760 15.333 1.00 91.06 84 GLU A O 1
ATOM 659 N N . LYS A 1 85 ? -8.918 3.948 15.323 1.00 91.50 85 LYS A N 1
ATOM 660 C CA . LYS A 1 85 ? -10.347 3.755 15.628 1.00 91.50 85 LYS A CA 1
ATOM 661 C C . LYS A 1 85 ? -11.045 2.899 14.572 1.00 91.50 85 LYS A C 1
ATOM 663 O O . LYS A 1 85 ? -11.765 1.962 14.924 1.00 91.50 85 LYS A O 1
ATOM 668 N N . LYS A 1 86 ? -10.815 3.189 13.288 1.00 93.25 86 LYS A N 1
ATOM 669 C CA . LYS A 1 86 ? -11.390 2.433 12.164 1.00 93.25 86 LYS A CA 1
ATOM 670 C C . LYS A 1 86 ? -10.905 0.975 12.165 1.00 93.25 86 LYS A C 1
ATOM 672 O O . LYS A 1 86 ? -11.713 0.066 11.989 1.00 93.25 86 LYS A O 1
ATOM 677 N N . LEU A 1 87 ? -9.623 0.726 12.448 1.00 91.62 87 LEU A N 1
ATOM 678 C CA . LEU A 1 87 ? -9.064 -0.630 12.541 1.00 91.62 87 LEU A CA 1
ATOM 679 C C . LEU A 1 87 ? -9.633 -1.433 13.717 1.00 91.62 87 LEU A C 1
ATOM 681 O O . LEU A 1 87 ? -9.907 -2.621 13.551 1.00 91.62 87 LEU A O 1
ATOM 685 N N . LYS A 1 88 ? -9.866 -0.807 14.879 1.00 89.56 88 LYS A N 1
ATOM 686 C CA . LYS A 1 88 ? -10.520 -1.463 16.029 1.00 89.56 88 LYS A CA 1
ATOM 687 C C . LYS A 1 88 ? -11.959 -1.876 15.725 1.00 89.56 88 LYS A C 1
ATOM 689 O O . LYS A 1 88 ? -12.401 -2.929 16.176 1.00 89.56 88 LYS A O 1
ATOM 694 N N . ALA A 1 89 ? -12.675 -1.070 14.943 1.00 90.06 89 ALA A N 1
ATOM 695 C CA . ALA A 1 89 ? -14.034 -1.373 14.500 1.00 90.06 89 ALA A CA 1
ATOM 696 C C . ALA A 1 89 ? -14.090 -2.373 13.326 1.00 90.06 89 ALA A C 1
ATOM 698 O O . ALA A 1 89 ? -15.157 -2.912 13.021 1.00 90.06 89 ALA A O 1
ATOM 699 N N . SER A 1 90 ? -12.960 -2.629 12.660 1.00 88.50 90 SER A N 1
ATOM 700 C CA . SER A 1 90 ? -12.916 -3.460 11.461 1.00 88.50 90 SER A CA 1
ATOM 701 C C . SER A 1 90 ? -13.218 -4.928 11.757 1.00 88.50 90 SER A C 1
ATOM 703 O O . SER A 1 90 ? -12.645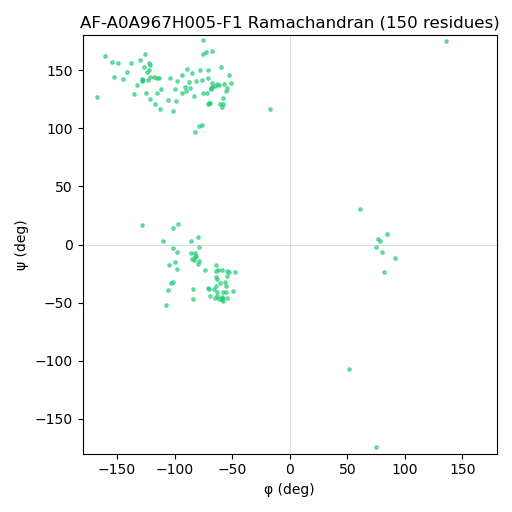 -5.566 12.645 1.00 88.50 90 SER A O 1
ATOM 705 N N . LYS A 1 91 ? -14.069 -5.517 10.914 1.00 88.94 91 LYS A N 1
ATOM 706 C CA . LYS A 1 91 ? -14.359 -6.958 10.933 1.00 88.94 91 LYS A CA 1
ATOM 707 C C . LYS A 1 91 ? -13.302 -7.786 10.202 1.00 88.94 91 LYS A C 1
ATOM 709 O O . LYS A 1 91 ? -13.327 -9.009 10.305 1.00 88.94 91 LYS A O 1
ATOM 714 N N . PHE A 1 92 ? -12.380 -7.157 9.474 1.00 86.25 92 PHE A N 1
ATOM 715 C CA . PHE A 1 92 ? -11.400 -7.860 8.639 1.00 86.25 92 PHE A CA 1
ATOM 716 C C . PHE A 1 92 ? -10.045 -8.034 9.309 1.00 86.25 92 PHE A C 1
ATOM 718 O O . PHE A 1 92 ? -9.295 -8.932 8.922 1.00 86.25 92 PHE A O 1
ATOM 725 N N . VAL A 1 93 ? -9.728 -7.219 10.316 1.00 91.12 93 VAL A N 1
ATOM 726 C CA . VAL A 1 93 ? -8.434 -7.248 11.004 1.00 91.12 93 VAL A CA 1
ATOM 727 C C . VAL A 1 93 ? -8.581 -7.404 12.512 1.00 91.12 93 VAL A C 1
ATOM 729 O O . VAL A 1 93 ? -9.658 -7.247 13.086 1.00 91.12 93 VAL A O 1
ATOM 732 N N . THR A 1 94 ? -7.479 -7.773 13.150 1.00 90.75 94 THR A N 1
ATOM 733 C CA . THR A 1 94 ? -7.326 -7.840 14.602 1.00 90.75 94 THR A CA 1
ATOM 734 C C . THR A 1 94 ? -5.936 -7.347 14.983 1.00 90.75 94 THR A C 1
ATOM 736 O O . THR A 1 94 ? -4.985 -7.544 14.222 1.00 90.75 94 THR A O 1
ATOM 739 N N . ALA A 1 95 ? -5.802 -6.733 16.157 1.00 87.38 95 ALA A N 1
ATOM 740 C CA . ALA A 1 95 ? -4.494 -6.420 16.721 1.00 87.38 95 ALA A CA 1
ATOM 741 C C . ALA A 1 95 ? -3.762 -7.719 17.109 1.00 87.38 95 ALA A C 1
ATOM 743 O O . ALA A 1 95 ? -4.381 -8.675 17.583 1.00 87.38 95 ALA A O 1
ATOM 744 N N . GLY A 1 96 ? -2.459 -7.777 16.831 1.00 69.62 96 GLY A N 1
ATOM 745 C CA . GLY A 1 96 ? -1.583 -8.915 17.115 1.00 69.62 96 GLY A CA 1
ATOM 746 C C . GLY A 1 96 ? -0.725 -8.763 18.375 1.00 69.62 96 GLY A C 1
ATOM 747 O O . GLY A 1 96 ? -0.183 -9.765 18.831 1.00 69.62 96 GLY A O 1
ATOM 748 N N . LEU A 1 97 ? -0.608 -7.548 18.927 1.00 63.66 97 LEU A N 1
ATOM 749 C CA . LEU A 1 97 ? 0.076 -7.241 20.189 1.00 63.66 97 LEU A CA 1
ATOM 750 C C . LEU A 1 97 ? -0.892 -6.571 21.168 1.00 63.66 97 LEU A C 1
ATOM 752 O O . LEU A 1 97 ? -1.877 -5.962 20.755 1.00 63.66 97 LEU A O 1
ATOM 756 N N . ASP A 1 98 ? -0.571 -6.682 22.455 1.00 59.62 98 ASP A N 1
ATOM 757 C CA . ASP A 1 98 ? -1.255 -5.984 23.541 1.00 59.62 98 ASP A CA 1
ATOM 758 C C . ASP A 1 98 ? -1.196 -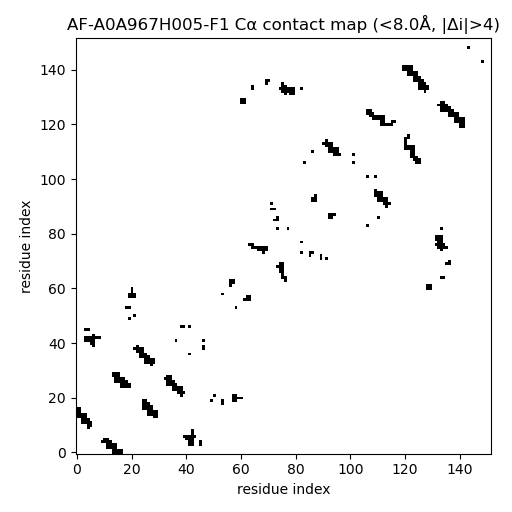4.462 23.301 1.00 59.62 98 ASP A C 1
ATOM 760 O O . ASP A 1 98 ? -0.115 -3.906 23.065 1.00 59.62 98 ASP A O 1
ATOM 764 N N . GLU A 1 99 ? -2.355 -3.791 23.308 1.00 58.75 99 GLU A N 1
ATOM 765 C CA . GLU A 1 99 ? -2.516 -2.374 22.923 1.00 58.75 99 GLU A CA 1
ATOM 766 C C . GLU A 1 99 ? -1.592 -1.434 23.710 1.00 58.75 99 GLU A C 1
ATOM 768 O O . GLU A 1 99 ? -1.203 -0.372 23.223 1.00 58.75 99 GLU A O 1
ATOM 773 N N . THR A 1 100 ? -1.154 -1.875 24.889 1.00 59.53 100 THR A N 1
ATOM 774 C CA . THR A 1 100 ? -0.181 -1.215 25.763 1.00 59.53 100 THR A CA 1
ATOM 775 C C . THR A 1 100 ? 1.138 -0.843 25.055 1.00 59.53 100 THR A C 1
ATOM 777 O O . THR A 1 100 ? 1.827 0.089 25.476 1.00 59.53 100 THR A O 1
ATOM 780 N N . PHE A 1 101 ? 1.502 -1.512 23.953 1.00 58.41 101 PHE A N 1
ATOM 781 C CA . PHE A 1 101 ? 2.740 -1.248 23.201 1.00 58.41 101 PHE A CA 1
ATOM 782 C C . PHE A 1 101 ? 2.571 -0.356 21.958 1.00 58.41 101 PHE A C 1
ATOM 784 O O . PHE A 1 101 ? 3.585 0.057 21.377 1.00 58.41 101 PHE A O 1
ATOM 791 N N . LEU A 1 102 ? 1.336 0.005 21.577 1.00 65.62 102 LEU A N 1
ATOM 792 C CA . LEU A 1 102 ? 1.045 0.847 20.401 1.00 65.62 102 LEU A CA 1
ATOM 793 C C . LEU A 1 102 ? 1.752 2.206 20.473 1.00 65.62 102 LEU A C 1
ATOM 795 O O . LEU A 1 102 ? 2.346 2.645 19.490 1.00 65.62 102 LEU A O 1
ATOM 799 N N . GLY A 1 103 ? 1.783 2.828 21.656 1.00 61.00 103 GLY A N 1
ATOM 800 C CA . GLY A 1 103 ? 2.436 4.125 21.863 1.00 61.00 103 GLY A CA 1
ATOM 801 C C . GLY A 1 103 ? 3.958 4.118 21.654 1.00 61.00 103 GLY A C 1
ATOM 802 O O . GLY A 1 103 ? 4.547 5.179 21.479 1.00 61.00 103 GLY A O 1
ATOM 803 N N . ARG A 1 104 ? 4.604 2.941 21.658 1.00 61.31 104 ARG A N 1
ATOM 804 C CA . ARG A 1 104 ? 6.061 2.793 21.467 1.00 61.31 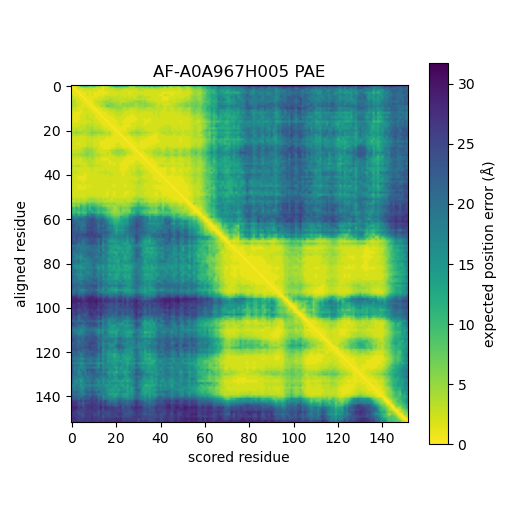104 ARG A CA 1
ATOM 805 C C . ARG A 1 104 ? 6.447 2.312 20.071 1.00 61.31 104 ARG A C 1
ATOM 807 O O . ARG A 1 104 ? 7.516 2.667 19.590 1.00 61.31 104 ARG A O 1
ATOM 814 N N . THR A 1 105 ? 5.614 1.478 19.450 1.00 64.44 105 THR A N 1
ATOM 815 C CA . THR A 1 105 ? 5.921 0.816 18.167 1.00 64.44 105 THR A CA 1
ATOM 816 C C . THR A 1 105 ? 5.182 1.417 16.972 1.00 64.44 105 THR A C 1
ATOM 818 O O . THR A 1 105 ? 5.621 1.243 15.836 1.00 64.44 105 THR A O 1
ATOM 821 N N . GLY A 1 106 ? 4.108 2.177 17.207 1.00 77.75 106 GLY A N 1
ATOM 822 C CA . GLY A 1 106 ? 3.234 2.679 16.149 1.00 77.75 106 GLY A CA 1
ATOM 823 C C . GLY A 1 106 ? 2.330 1.585 15.572 1.00 77.75 106 GLY A C 1
ATOM 824 O O . GLY A 1 106 ? 2.283 0.465 16.068 1.00 77.75 106 GLY A O 1
ATOM 825 N N . LEU A 1 107 ? 1.579 1.912 14.516 1.00 85.81 107 LEU A N 1
ATOM 826 C CA . LEU A 1 107 ? 0.556 1.020 13.944 1.00 85.81 107 LEU A CA 1
ATOM 827 C C . LEU A 1 107 ? 1.127 -0.080 13.024 1.00 85.81 107 LEU A C 1
ATOM 829 O O . LEU A 1 107 ? 0.443 -1.065 12.732 1.00 85.81 107 LEU A O 1
ATOM 833 N N . ASN A 1 108 ? 2.371 0.076 12.561 1.00 88.50 108 ASN A N 1
ATOM 834 C CA . ASN A 1 108 ? 2.977 -0.776 11.537 1.00 88.50 108 ASN A CA 1
ATOM 835 C C . ASN A 1 108 ? 3.259 -2.186 12.052 1.00 88.50 108 ASN A C 1
ATOM 837 O O . ASN A 1 108 ? 4.006 -2.375 13.008 1.00 88.50 108 ASN A O 1
ATOM 841 N N . GLY A 1 109 ? 2.679 -3.187 11.387 1.00 84.31 109 GLY A N 1
ATOM 842 C CA . GLY A 1 109 ? 2.840 -4.593 11.749 1.00 84.31 109 GLY A CA 1
ATOM 843 C C . GLY A 1 109 ? 2.019 -5.034 12.965 1.00 84.31 109 GLY A C 1
ATOM 844 O O . GLY A 1 109 ? 2.138 -6.185 13.379 1.00 84.31 109 GLY A O 1
ATOM 845 N N . ILE A 1 110 ? 1.168 -4.167 13.527 1.00 88.31 110 ILE A N 1
ATOM 846 C CA . ILE A 1 110 ? 0.329 -4.512 14.684 1.00 88.31 110 ILE A CA 1
ATOM 847 C C . ILE A 1 110 ? -0.951 -5.214 14.247 1.00 88.31 110 ILE A C 1
ATOM 849 O O . ILE 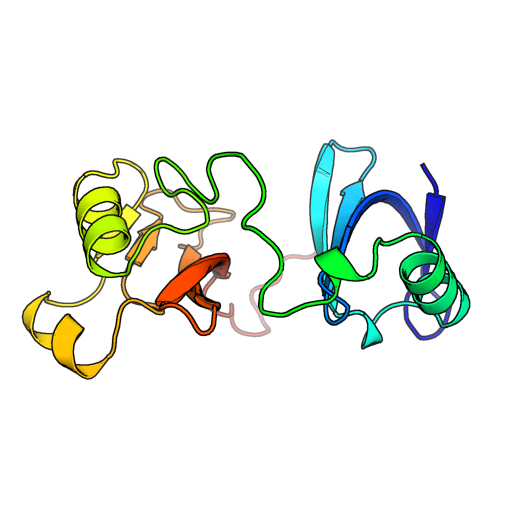A 1 110 ? -1.331 -6.234 14.819 1.00 88.31 110 ILE A O 1
ATOM 853 N N . TYR A 1 111 ? -1.627 -4.678 13.233 1.00 89.81 111 TYR A N 1
ATOM 854 C CA . TYR A 1 111 ? -2.879 -5.240 12.744 1.00 89.81 111 TYR A CA 1
ATOM 855 C C . TYR A 1 111 ? -2.612 -6.324 11.709 1.00 89.81 111 TYR A C 1
ATOM 857 O O . TYR A 1 111 ? -1.814 -6.136 10.790 1.00 89.81 111 TYR A O 1
ATOM 865 N N . LYS A 1 112 ? -3.315 -7.450 11.836 1.00 90.12 112 LYS A N 1
ATOM 866 C CA . LYS A 1 112 ? -3.291 -8.547 10.864 1.00 90.12 112 LYS A CA 1
ATOM 867 C C . LYS A 1 112 ? -4.692 -8.929 10.411 1.00 90.12 112 LYS A C 1
ATOM 869 O O . LYS A 1 112 ? -5.653 -8.777 11.166 1.00 90.12 112 LYS A O 1
ATOM 874 N N . THR A 1 113 ? -4.815 -9.468 9.204 1.00 89.44 113 THR A N 1
ATOM 875 C CA . THR A 1 113 ? -6.083 -9.977 8.672 1.00 89.44 113 THR A CA 1
ATOM 876 C C . THR A 1 113 ? -6.591 -11.157 9.500 1.00 89.44 113 THR A C 1
ATOM 878 O O . THR A 1 113 ? -5.822 -12.043 9.878 1.00 89.44 113 THR A O 1
ATOM 881 N N . ARG A 1 114 ? -7.898 -11.195 9.780 1.00 88.25 114 ARG A N 1
ATOM 882 C CA . ARG A 1 114 ? -8.557 -12.331 10.447 1.00 88.25 114 ARG A CA 1
ATOM 883 C C . ARG A 1 114 ? -8.602 -13.550 9.533 1.00 88.25 114 ARG A C 1
ATOM 885 O O . ARG A 1 114 ? -8.276 -14.650 9.964 1.00 88.25 114 ARG A O 1
ATOM 892 N N . ALA A 1 115 ? -8.963 -13.333 8.270 1.00 83.50 115 ALA A N 1
ATOM 893 C CA . ALA A 1 115 ? -8.882 -14.350 7.233 1.00 83.50 115 ALA A CA 1
ATOM 894 C C . ALA A 1 115 ? -7.438 -14.514 6.742 1.00 83.50 115 ALA A C 1
ATOM 896 O O . ALA A 1 115 ? -6.652 -13.559 6.733 1.00 83.50 115 ALA A O 1
ATOM 897 N N . THR A 1 116 ? -7.103 -15.726 6.311 1.00 79.06 116 THR A N 1
ATOM 898 C CA . THR A 1 116 ? -5.824 -16.024 5.672 1.00 79.06 116 THR A CA 1
ATOM 899 C C . THR A 1 116 ? -5.945 -15.917 4.154 1.00 79.06 116 THR A C 1
ATOM 901 O O . THR A 1 116 ? -6.975 -16.245 3.567 1.00 79.06 116 THR A O 1
ATOM 904 N N . ILE A 1 117 ? -4.875 -15.468 3.505 1.00 70.62 117 ILE A N 1
ATOM 905 C CA . ILE A 1 117 ? -4.724 -15.478 2.048 1.00 70.62 117 ILE A CA 1
ATOM 906 C C . ILE A 1 117 ? -3.617 -16.485 1.748 1.00 70.62 117 ILE A C 1
ATOM 908 O O . ILE A 1 117 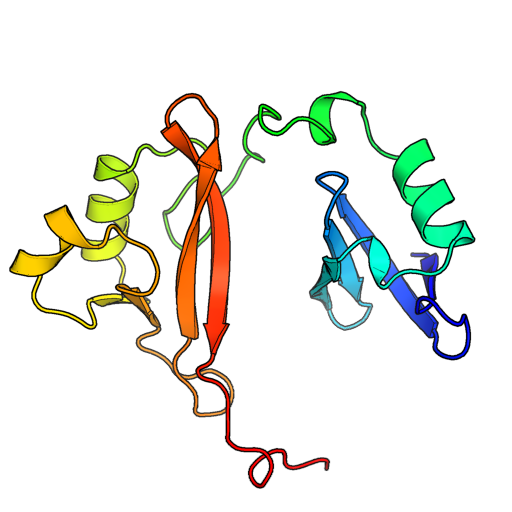? -2.490 -16.330 2.215 1.00 70.62 117 ILE A O 1
ATOM 912 N N . GLY A 1 118 ? -3.944 -17.571 1.040 1.00 70.88 118 GLY A N 1
ATOM 913 C CA . GLY A 1 118 ? -2.986 -18.659 0.796 1.00 70.88 118 GLY A CA 1
ATOM 914 C C . GLY A 1 118 ? -2.483 -19.336 2.080 1.00 70.88 118 GLY A C 1
ATOM 915 O O . GLY A 1 118 ? -1.334 -19.758 2.142 1.00 70.88 118 GLY A O 1
ATOM 916 N N . GLY A 1 119 ? -3.315 -19.386 3.128 1.00 78.38 119 GLY A N 1
ATOM 917 C CA . GLY A 1 119 ? -2.952 -19.957 4.431 1.00 78.38 119 GLY A CA 1
ATOM 918 C C . GLY A 1 119 ? -2.093 -19.050 5.321 1.00 78.38 119 GLY A C 1
ATOM 919 O O . GLY A 1 119 ? -1.722 -19.465 6.416 1.00 78.38 119 GLY A O 1
ATOM 920 N N . LEU A 1 120 ? -1.801 -17.816 4.896 1.00 80.69 120 LEU A N 1
ATOM 921 C CA . LEU A 1 120 ? -1.003 -16.851 5.654 1.00 80.69 120 LEU A CA 1
ATOM 922 C C . LEU A 1 120 ? -1.848 -15.658 6.098 1.00 80.69 120 LEU A C 1
ATOM 924 O O . LEU A 1 120 ? -2.705 -15.175 5.358 1.00 80.69 120 LEU A O 1
ATOM 928 N N . HIS A 1 121 ? -1.576 -15.151 7.299 1.00 83.06 121 HIS A N 1
ATOM 929 C CA . HIS A 1 121 ? -2.079 -13.846 7.717 1.00 83.06 121 HIS A CA 1
ATOM 930 C C . HIS A 1 121 ? -1.265 -12.733 7.052 1.00 83.06 121 HIS A C 1
ATOM 932 O O . HIS A 1 121 ? -0.037 -12.827 6.947 1.00 83.06 121 HIS A O 1
ATOM 938 N N . CYS A 1 122 ? -1.950 -11.665 6.649 1.00 86.88 122 CYS A N 1
ATOM 939 C CA . CYS A 1 122 ? -1.319 -10.445 6.166 1.00 86.88 122 CYS A CA 1
ATOM 940 C C . CYS A 1 122 ? -1.299 -9.404 7.279 1.00 86.88 122 CYS A C 1
ATOM 942 O O . CYS A 1 122 ? -2.315 -9.175 7.928 1.00 86.88 122 CYS A O 1
ATOM 944 N N . TYR A 1 123 ? -0.162 -8.755 7.464 1.00 88.12 123 TYR A N 1
ATOM 945 C CA . TYR A 1 123 ? 0.043 -7.662 8.399 1.00 88.12 123 TYR A CA 1
ATOM 946 C C . TYR A 1 123 ? -0.055 -6.331 7.665 1.00 88.12 123 TYR A C 1
ATOM 948 O O . TYR A 1 123 ? 0.408 -6.214 6.528 1.00 88.12 123 TYR A O 1
ATOM 956 N N . LEU A 1 124 ? -0.676 -5.348 8.307 1.00 90.62 124 LEU A N 1
ATOM 957 C CA . LEU A 1 124 ? -0.876 -4.021 7.747 1.00 90.62 124 LEU A CA 1
ATOM 958 C C . LEU A 1 124 ? 0.294 -3.108 8.116 1.00 90.62 124 LEU A C 1
ATOM 960 O O . LEU A 1 124 ? 0.743 -3.066 9.264 1.00 90.62 124 LEU A O 1
ATOM 964 N N . PHE A 1 125 ? 0.755 -2.359 7.125 1.00 89.00 125 PHE A N 1
ATOM 965 C CA . PHE A 1 125 ? 1.764 -1.318 7.239 1.00 89.00 125 PHE A CA 1
ATOM 966 C C . PHE A 1 125 ? 1.224 -0.043 6.603 1.00 89.00 125 PHE A C 1
ATOM 968 O O . PHE A 1 125 ? 0.537 -0.097 5.585 1.00 89.00 125 PHE A O 1
ATOM 975 N N . PHE A 1 126 ? 1.546 1.085 7.209 1.00 89.56 126 PHE A N 1
ATOM 976 C CA . PHE A 1 126 ? 1.013 2.401 6.913 1.00 89.56 126 PHE A CA 1
ATOM 977 C C . PHE A 1 126 ? 2.171 3.354 6.611 1.00 89.56 126 PHE A C 1
ATOM 979 O O . PHE A 1 126 ? 3.140 3.423 7.379 1.00 89.56 126 PHE A O 1
ATOM 986 N N . ASP A 1 127 ? 2.049 4.076 5.502 1.00 86.19 127 ASP A N 1
ATOM 987 C CA . ASP A 1 127 ? 2.878 5.235 5.165 1.00 86.19 127 ASP A CA 1
ATOM 988 C C . ASP A 1 127 ? 2.062 6.509 5.395 1.00 86.19 127 ASP A C 1
ATOM 990 O O . ASP A 1 127 ? 0.852 6.531 5.146 1.00 86.19 127 ASP A O 1
ATOM 994 N N . TRP A 1 128 ? 2.719 7.562 5.872 1.00 83.62 128 TRP A N 1
ATOM 995 C CA . TRP A 1 128 ? 2.086 8.834 6.222 1.00 83.62 128 TRP A CA 1
ATOM 996 C C . TRP A 1 128 ? 2.748 9.953 5.423 1.00 83.62 128 TRP A C 1
ATOM 998 O O . TRP A 1 128 ? 3.965 9.939 5.250 1.00 83.62 128 TRP A O 1
ATOM 1008 N N . ASN A 1 129 ? 1.966 10.926 4.964 1.00 81.81 129 ASN A N 1
ATOM 1009 C CA . ASN A 1 129 ? 2.515 12.148 4.372 1.00 81.81 129 ASN A CA 1
ATOM 1010 C C . ASN A 1 129 ? 3.082 13.092 5.460 1.00 81.81 129 ASN A C 1
ATOM 1012 O O . ASN A 1 129 ? 2.954 12.828 6.661 1.00 81.81 129 ASN A O 1
ATOM 1016 N N . GLU A 1 130 ? 3.685 14.212 5.050 1.00 78.50 130 GLU A N 1
ATOM 1017 C CA . GLU A 1 130 ? 4.299 15.182 5.974 1.00 78.50 130 GLU A CA 1
ATOM 1018 C C . GLU A 1 130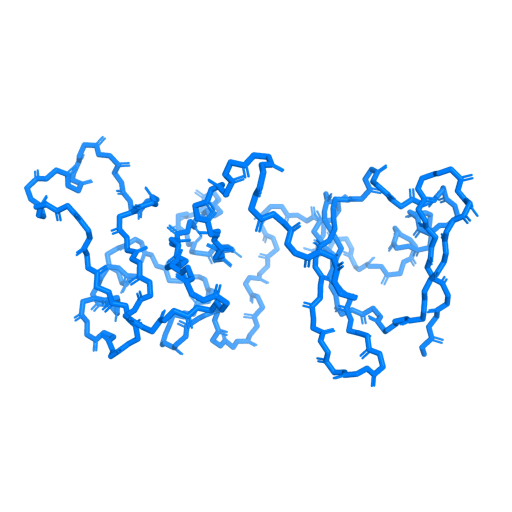 ? 3.285 15.829 6.933 1.00 78.50 130 GLU A C 1
ATOM 1020 O O . GLU A 1 130 ? 3.613 16.133 8.080 1.00 78.50 130 GLU A O 1
ATOM 1025 N N . SER A 1 131 ? 2.026 15.967 6.504 1.00 84.38 131 SER A N 1
ATOM 1026 C CA . SER A 1 131 ? 0.922 16.475 7.333 1.00 84.38 131 SER A CA 1
ATOM 1027 C C . SER A 1 131 ? 0.338 15.437 8.304 1.00 84.38 131 SER A C 1
ATOM 1029 O O . SER A 1 131 ? -0.536 15.768 9.106 1.00 84.38 131 SER A O 1
ATOM 1031 N N . GLY A 1 132 ? 0.835 14.195 8.287 1.00 84.19 132 GLY A N 1
ATOM 1032 C CA . GLY A 1 132 ? 0.419 13.119 9.189 1.00 84.19 132 GLY A CA 1
ATOM 1033 C C . GLY A 1 132 ? -0.825 12.340 8.746 1.00 84.19 132 GLY A C 1
ATOM 1034 O O . GLY A 1 132 ? -1.329 11.527 9.523 1.00 84.19 132 GLY A O 1
ATOM 1035 N N . GLY A 1 133 ? -1.305 12.561 7.522 1.00 88.19 133 GLY A N 1
ATOM 1036 C CA . GLY A 1 133 ? -2.410 11.830 6.908 1.00 88.19 133 GLY A CA 1
ATOM 1037 C C . GLY A 1 133 ? -1.963 10.532 6.233 1.00 88.19 133 GLY A C 1
ATOM 1038 O O . GLY A 1 133 ? -0.850 10.425 5.708 1.00 88.19 133 GLY A O 1
ATOM 1039 N N . LEU A 1 134 ? -2.842 9.530 6.246 1.00 86.50 134 LEU A N 1
ATOM 1040 C CA . LEU A 1 134 ? -2.603 8.218 5.652 1.00 86.50 134 LEU A CA 1
ATOM 1041 C C . LEU A 1 134 ? -2.350 8.334 4.146 1.00 86.50 134 LEU A C 1
ATOM 1043 O O . LEU A 1 134 ? -3.217 8.776 3.391 1.00 86.50 134 LEU A O 1
ATOM 1047 N N . ARG A 1 135 ? -1.181 7.881 3.700 1.00 82.56 135 ARG A N 1
ATOM 1048 C CA . ARG A 1 135 ? -0.766 7.927 2.295 1.00 82.56 135 ARG A CA 1
ATOM 1049 C C . ARG A 1 135 ? -0.821 6.565 1.617 1.00 82.56 135 ARG A C 1
ATOM 1051 O O . ARG A 1 135 ? -1.222 6.479 0.463 1.00 82.56 135 ARG A O 1
ATOM 1058 N N . GLU A 1 136 ? -0.445 5.500 2.318 1.00 83.62 136 GLU A N 1
ATOM 1059 C CA . GLU A 1 136 ? -0.444 4.139 1.772 1.00 83.62 136 GLU A CA 1
ATOM 1060 C C . GLU A 1 136 ? -0.819 3.124 2.853 1.00 83.62 136 GLU A C 1
ATOM 1062 O O . GLU A 1 136 ? -0.389 3.240 4.001 1.00 83.62 136 GLU A O 1
ATOM 1067 N N . VAL A 1 137 ? -1.574 2.091 2.466 1.00 87.38 137 VAL A N 1
ATOM 1068 C CA . VAL A 1 137 ? -1.771 0.874 3.263 1.00 87.38 137 VAL A CA 1
ATOM 1069 C C . VAL A 1 137 ? -1.200 -0.302 2.482 1.00 87.38 137 VAL A C 1
ATOM 1071 O O . VAL A 1 137 ? -1.639 -0.601 1.374 1.00 87.38 137 VAL A O 1
ATOM 1074 N N . THR A 1 138 ? -0.227 -0.995 3.063 1.00 86.75 138 THR A N 1
ATOM 1075 C CA . THR A 1 138 ? 0.380 -2.200 2.490 1.00 86.75 138 THR A CA 1
ATOM 1076 C C . THR A 1 138 ? 0.008 -3.422 3.320 1.00 86.75 138 THR A C 1
ATOM 1078 O O . THR A 1 138 ? 0.157 -3.418 4.540 1.00 86.75 138 THR A O 1
ATOM 1081 N N . LEU A 1 139 ? -0.406 -4.501 2.654 1.00 87.50 139 LEU A N 1
ATOM 1082 C CA . LEU A 1 139 ? -0.574 -5.818 3.268 1.00 87.50 139 LEU A CA 1
ATOM 1083 C C . LEU A 1 139 ? 0.653 -6.683 2.966 1.00 87.50 139 LEU A C 1
ATOM 1085 O O . LEU A 1 139 ? 0.981 -6.909 1.803 1.00 87.50 139 LEU A O 1
ATOM 1089 N N . GLN A 1 140 ? 1.313 -7.195 4.004 1.00 85.38 140 GLN A N 1
ATOM 1090 C CA . GLN A 1 140 ? 2.471 -8.083 3.871 1.00 85.38 140 GLN A CA 1
ATOM 1091 C C . GLN A 1 140 ? 2.211 -9.418 4.567 1.00 85.38 140 GLN A C 1
ATOM 1093 O O . GLN A 1 140 ? 1.903 -9.461 5.756 1.00 85.38 140 GLN A O 1
ATOM 1098 N N . THR A 1 141 ? 2.352 -10.530 3.848 1.00 81.75 141 THR A N 1
ATOM 1099 C CA . THR A 1 141 ? 2.374 -11.862 4.468 1.00 81.75 141 THR A CA 1
ATOM 1100 C C . THR A 1 141 ? 3.670 -12.060 5.244 1.00 81.75 141 THR A C 1
ATOM 1102 O O . THR A 1 141 ? 4.718 -11.561 4.828 1.00 81.75 141 THR A O 1
ATOM 1105 N N . GLN A 1 142 ? 3.643 -12.864 6.309 1.00 70.12 142 GLN A N 1
ATOM 1106 C CA . GLN A 1 142 ? 4.895 -13.339 6.904 1.00 70.12 142 GLN A CA 1
ATOM 1107 C C . GLN A 1 142 ? 5.730 -14.072 5.844 1.00 70.12 142 GLN A C 1
ATOM 1109 O O . GLN A 1 142 ? 5.167 -14.836 5.052 1.00 70.12 142 GLN A O 1
ATOM 1114 N N . PRO A 1 143 ? 7.056 -13.857 5.806 1.00 60.53 143 PRO A N 1
ATOM 1115 C CA . PRO A 1 143 ? 7.912 -14.581 4.885 1.00 60.53 143 PRO A CA 1
ATOM 1116 C C . PRO A 1 143 ? 7.781 -16.080 5.159 1.00 60.53 143 PRO A C 1
ATOM 1118 O O . PRO A 1 143 ? 8.098 -16.563 6.245 1.00 60.53 143 PRO A O 1
ATOM 1121 N N . VAL A 1 144 ? 7.312 -16.830 4.163 1.00 57.88 144 VAL A N 1
ATOM 1122 C CA . VAL A 1 144 ? 7.413 -18.287 4.201 1.00 57.88 144 VAL A CA 1
ATOM 1123 C C . VAL A 1 144 ? 8.870 -18.672 3.976 1.00 57.88 144 VAL A C 1
ATOM 1125 O O . VAL A 1 144 ? 9.525 -18.179 3.053 1.00 57.88 144 VAL A O 1
ATOM 1128 N N . GLY A 1 145 ? 9.399 -19.537 4.845 1.00 49.19 145 GLY A N 1
ATOM 1129 C CA . GLY A 1 145 ? 10.741 -20.093 4.683 1.00 49.19 145 GLY A CA 1
ATOM 1130 C C . GLY A 1 145 ? 10.907 -20.712 3.291 1.00 49.19 145 GLY A C 1
ATOM 1131 O O . GLY A 1 145 ? 9.954 -21.264 2.740 1.00 49.19 145 GLY A O 1
ATOM 1132 N N . LYS A 1 146 ? 12.119 -20.621 2.723 1.00 52.25 146 LYS A N 1
ATOM 1133 C CA . LYS A 1 146 ? 12.436 -20.969 1.320 1.00 52.25 146 LYS A CA 1
ATOM 1134 C C . LYS A 1 146 ? 11.889 -22.326 0.832 1.00 52.25 146 LYS A C 1
ATOM 1136 O O . LYS A 1 146 ? 11.684 -22.472 -0.364 1.00 52.25 146 LYS A O 1
ATOM 1141 N N . GLY A 1 147 ? 11.615 -23.287 1.719 1.00 51.84 147 GLY A N 1
ATOM 1142 C CA . GLY A 1 147 ? 11.068 -24.609 1.380 1.00 51.84 147 GLY A CA 1
ATOM 1143 C C . GLY A 1 147 ? 9.540 -24.717 1.253 1.00 51.84 147 GLY A C 1
ATOM 1144 O O . GLY A 1 147 ? 9.047 -25.823 1.063 1.00 51.84 147 GLY A O 1
ATOM 1145 N N . ARG A 1 148 ? 8.772 -23.624 1.394 1.00 52.12 148 ARG A N 1
ATOM 1146 C CA . ARG A 1 148 ? 7.291 -23.654 1.400 1.00 52.12 148 ARG A CA 1
ATOM 1147 C C . ARG A 1 148 ? 6.611 -23.029 0.177 1.00 52.12 148 ARG A C 1
ATOM 1149 O O . ARG A 1 148 ? 5.384 -22.986 0.131 1.00 52.12 148 ARG A O 1
ATOM 1156 N N . TYR A 1 149 ? 7.374 -22.566 -0.811 1.00 48.84 149 TYR A N 1
ATOM 1157 C CA . TYR A 1 149 ? 6.801 -22.141 -2.088 1.00 48.84 149 TYR A CA 1
ATOM 1158 C C . TYR A 1 149 ? 6.431 -23.380 -2.907 1.00 48.84 149 TYR A C 1
ATOM 1160 O O . TYR A 1 149 ? 7.301 -24.027 -3.482 1.00 48.84 149 TYR A O 1
ATOM 1168 N N . ILE A 1 150 ? 5.141 -23.717 -2.949 1.00 53.97 150 ILE A N 1
ATOM 1169 C CA . ILE A 1 150 ? 4.625 -24.711 -3.893 1.00 53.97 150 ILE A CA 1
ATOM 1170 C C . ILE A 1 150 ? 4.483 -24.000 -5.238 1.00 53.97 150 ILE A C 1
ATOM 1172 O O . ILE A 1 150 ? 3.557 -23.217 -5.445 1.00 53.97 150 ILE A O 1
ATOM 1176 N N . THR A 1 151 ? 5.432 -24.224 -6.140 1.00 43.78 151 THR A N 1
ATOM 1177 C CA . THR A 1 151 ? 5.248 -23.935 -7.563 1.00 43.78 151 THR A CA 1
ATOM 1178 C C . THR A 1 151 ? 4.505 -25.116 -8.173 1.00 43.78 151 THR A C 1
ATOM 1180 O O . THR A 1 151 ? 5.120 -26.145 -8.451 1.00 43.78 151 THR A O 1
ATOM 1183 N N . SER A 1 152 ? 3.185 -24.987 -8.293 1.00 42.88 152 SER A N 1
ATOM 1184 C CA . SER A 1 152 ? 2.365 -25.824 -9.176 1.00 42.88 152 SER A CA 1
ATOM 1185 C C . SER A 1 152 ? 2.326 -25.241 -10.579 1.00 42.88 152 SER A C 1
ATOM 1187 O O . SER A 1 152 ? 2.372 -23.993 -10.693 1.00 42.88 152 SER A O 1
#

Radius of gyration: 17.38 Å; Cα contacts (8 Å, |Δi|>4): 244; chains: 1; bounding box: 31×42×48 Å